Protein AF-A0AAP8N826-F1 (afdb_monomer)

Foldseek 3Di:
DCVLVCCVPVVDAEDEDADDDDPVVLQSCQVRPHFYWYADPPCVVVQVVQFPDFPDWAPCVVDDVPIDTDTDGDPRDIDGPHGNVSD

Solvent-accessible surface area (backbone atoms only — not comparable to full-atom values): 5196 Å² total; per-residue (Å²): 140,58,64,42,61,50,27,67,75,70,66,52,44,71,48,77,47,71,92,78,80,57,70,70,48,41,51,32,21,41,77,66,46,26,38,36,28,37,46,68,83,92,42,61,73,62,54,58,71,20,51,78,44,76,78,47,73,45,62,62,90,65,34,88,89,68,28,50,69,40,71,42,69,49,90,73,72,63,44,80,72,32,30,39,85,71,81

Sequence (87 aa):
PYQGDIMKKFGIRAVIGKGGMGAKTLKALGEHGGVYLIAIGGAAQYYAQCIKEVKGVDLLEFGIPEAMWHLQVEDFKAVVTMDSHGN

Structure (mmCIF, N/CA/C/O backbone):
data_AF-A0AAP8N826-F1
#
_entry.id   AF-A0AAP8N826-F1
#
loop_
_atom_site.group_PDB
_atom_site.id
_atom_site.type_symbol
_atom_site.label_atom_id
_atom_site.label_alt_id
_atom_site.label_comp_id
_atom_site.label_asym_id
_atom_site.label_entity_id
_atom_site.label_seq_id
_atom_site.pdbx_PDB_ins_code
_atom_site.Cartn_x
_atom_site.Cartn_y
_atom_site.Cartn_z
_atom_site.occupancy
_atom_site.B_iso_or_equiv
_atom_site.auth_seq_id
_atom_site.auth_comp_id
_atom_site.auth_asym_id
_atom_site.auth_atom_id
_atom_site.pdbx_PDB_model_num
ATOM 1 N N . PRO A 1 1 ? 11.806 4.175 -6.434 1.00 67.00 1 PRO A N 1
ATOM 2 C CA . PRO A 1 1 ? 13.276 3.953 -6.364 1.00 67.00 1 PRO A CA 1
ATOM 3 C C . PRO A 1 1 ? 13.711 2.872 -5.361 1.00 67.00 1 PRO A C 1
ATOM 5 O O . PRO A 1 1 ? 14.621 2.134 -5.698 1.00 67.00 1 PRO A O 1
ATOM 8 N N . TYR A 1 2 ? 13.063 2.751 -4.193 1.00 90.69 2 TYR A N 1
ATOM 9 C CA . TYR A 1 2 ? 13.472 1.847 -3.095 1.00 90.69 2 TYR A CA 1
ATOM 10 C C . TYR A 1 2 ? 12.556 0.626 -2.870 1.00 90.69 2 TYR A C 1
ATOM 12 O O . TYR A 1 2 ? 12.835 -0.221 -2.029 1.00 90.69 2 TYR A O 1
ATOM 20 N N . GLN A 1 3 ? 11.429 0.531 -3.583 1.00 92.06 3 GLN A N 1
ATOM 21 C CA . GLN A 1 3 ? 10.398 -0.471 -3.288 1.00 92.06 3 GLN A CA 1
ATOM 22 C C . GLN A 1 3 ? 10.901 -1.914 -3.414 1.00 92.06 3 GLN A C 1
ATOM 24 O O . GLN A 1 3 ? 10.580 -2.734 -2.562 1.00 92.06 3 GLN A O 1
ATOM 29 N N . GLY A 1 4 ? 11.721 -2.211 -4.427 1.00 93.81 4 GLY A N 1
ATOM 30 C CA . GLY A 1 4 ? 12.309 -3.544 -4.584 1.00 93.81 4 GLY A CA 1
ATOM 31 C C . GLY A 1 4 ? 13.188 -3.943 -3.397 1.00 93.81 4 GLY A C 1
ATOM 32 O O . GLY A 1 4 ? 13.061 -5.053 -2.887 1.00 93.81 4 GLY A O 1
ATOM 33 N N . ASP A 1 5 ? 13.995 -3.012 -2.881 1.00 95.25 5 ASP A N 1
ATOM 34 C CA . ASP A 1 5 ? 14.854 -3.262 -1.719 1.00 95.25 5 ASP A CA 1
ATOM 35 C C . ASP A 1 5 ? 14.031 -3.554 -0.458 1.00 95.25 5 ASP A C 1
ATOM 37 O O . ASP A 1 5 ? 14.353 -4.469 0.302 1.00 95.25 5 ASP A O 1
ATOM 41 N N . ILE A 1 6 ? 12.929 -2.822 -0.258 1.00 95.06 6 ILE A N 1
ATOM 42 C CA . ILE A 1 6 ? 11.991 -3.050 0.851 1.00 95.06 6 ILE A CA 1
ATOM 43 C C . ILE A 1 6 ? 11.308 -4.414 0.720 1.00 95.06 6 ILE A C 1
ATOM 45 O O . ILE A 1 6 ? 11.264 -5.172 1.690 1.00 95.06 6 ILE A O 1
ATOM 49 N N . MET A 1 7 ? 10.826 -4.766 -0.474 1.00 95.50 7 MET A N 1
ATOM 50 C CA . MET A 1 7 ? 10.209 -6.072 -0.727 1.00 95.50 7 MET A CA 1
ATOM 51 C C . MET A 1 7 ? 11.171 -7.223 -0.442 1.00 95.50 7 MET A C 1
ATOM 53 O O . MET A 1 7 ? 10.794 -8.194 0.214 1.00 95.50 7 MET A O 1
ATOM 57 N N . LYS A 1 8 ? 12.426 -7.098 -0.883 1.00 95.38 8 LYS A N 1
ATOM 58 C CA . LYS A 1 8 ? 13.474 -8.085 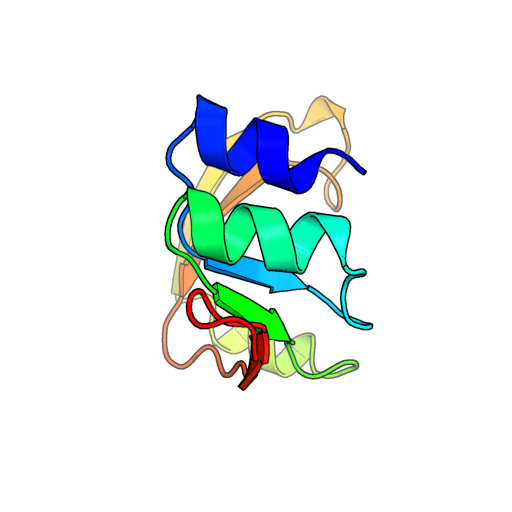-0.622 1.00 95.38 8 LYS A CA 1
ATOM 59 C C . LYS A 1 8 ? 13.784 -8.211 0.866 1.00 95.38 8 LYS A C 1
ATOM 61 O O . LYS A 1 8 ? 13.880 -9.322 1.377 1.00 95.38 8 LYS A O 1
ATOM 66 N N . LYS A 1 9 ? 13.966 -7.078 1.549 1.00 97.38 9 LYS A N 1
ATOM 67 C CA . LYS A 1 9 ? 14.430 -7.036 2.941 1.00 97.38 9 LYS A CA 1
ATOM 68 C C . LYS A 1 9 ? 13.370 -7.504 3.935 1.00 97.38 9 LYS A C 1
ATOM 70 O O . LYS A 1 9 ? 13.714 -8.181 4.896 1.00 97.38 9 LYS A O 1
ATOM 75 N N . PHE A 1 10 ? 12.109 -7.143 3.709 1.00 96.56 10 PHE A N 1
ATOM 76 C CA . PHE A 1 10 ? 11.019 -7.378 4.663 1.00 96.56 10 PHE A CA 1
ATOM 77 C C . PHE A 1 10 ? 9.993 -8.411 4.181 1.00 96.56 10 PHE A C 1
ATOM 79 O O . PHE A 1 10 ? 9.016 -8.672 4.873 1.00 96.56 10 PHE A O 1
ATOM 86 N N . GLY A 1 11 ? 10.189 -8.998 2.996 1.00 96.25 11 GLY A N 1
ATOM 87 C CA . GLY A 1 11 ? 9.284 -10.011 2.453 1.00 96.25 11 GLY A CA 1
ATOM 88 C C . GLY A 1 11 ? 7.912 -9.467 2.048 1.00 96.25 11 GLY A C 1
ATOM 89 O O . GLY A 1 11 ? 6.955 -10.233 1.983 1.00 96.25 11 GLY A O 1
ATOM 90 N N . ILE A 1 12 ? 7.792 -8.164 1.772 1.00 96.44 12 ILE A N 1
ATOM 91 C CA . ILE A 1 12 ? 6.527 -7.551 1.346 1.00 96.44 12 ILE A CA 1
ATOM 92 C C . ILE A 1 12 ? 6.104 -8.117 -0.015 1.00 96.44 12 ILE A C 1
ATOM 94 O O . ILE A 1 12 ? 6.904 -8.171 -0.953 1.00 96.44 12 ILE A O 1
ATOM 98 N N . ARG A 1 13 ? 4.835 -8.535 -0.115 1.00 97.00 13 ARG A N 1
ATOM 99 C CA . ARG A 1 13 ? 4.242 -9.164 -1.312 1.00 97.00 13 ARG A CA 1
ATOM 100 C C . ARG A 1 13 ? 3.146 -8.334 -1.976 1.00 97.00 13 ARG A C 1
ATOM 102 O O . ARG A 1 13 ? 2.801 -8.591 -3.121 1.00 97.00 13 ARG A O 1
ATOM 109 N N . ALA A 1 14 ? 2.619 -7.321 -1.301 1.00 96.75 14 ALA A N 1
ATOM 110 C CA . ALA A 1 14 ? 1.632 -6.411 -1.864 1.00 96.75 14 ALA A CA 1
ATOM 111 C C . ALA A 1 14 ? 1.994 -4.976 -1.495 1.00 96.75 14 ALA A C 1
ATOM 113 O O . ALA A 1 14 ? 2.353 -4.698 -0.351 1.00 96.75 14 ALA A O 1
ATOM 114 N N . VAL A 1 15 ? 1.898 -4.069 -2.464 1.00 96.06 15 VAL A N 1
ATOM 115 C CA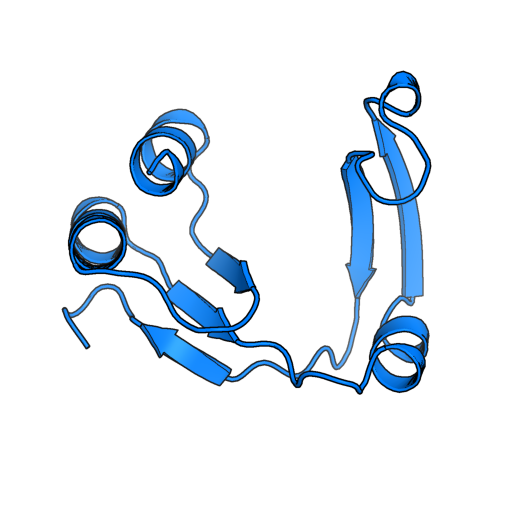 . VAL A 1 15 ? 2.079 -2.632 -2.242 1.00 96.06 15 VAL A CA 1
ATOM 116 C C . VAL A 1 15 ? 0.914 -1.896 -2.879 1.00 96.06 15 VAL A C 1
ATOM 118 O O . VAL A 1 15 ? 0.589 -2.148 -4.036 1.00 96.06 15 VAL A O 1
ATOM 121 N N . ILE A 1 16 ? 0.299 -0.985 -2.128 1.00 96.25 16 ILE A N 1
ATOM 122 C CA . ILE A 1 16 ? -0.823 -0.168 -2.591 1.00 96.25 16 ILE A CA 1
ATOM 123 C C . ILE A 1 16 ? -0.342 1.268 -2.797 1.00 96.25 16 ILE A C 1
ATOM 125 O O . ILE A 1 16 ? 0.384 1.808 -1.963 1.00 96.25 16 ILE A O 1
ATOM 129 N N . GLY A 1 17 ? -0.746 1.900 -3.895 1.00 93.75 17 GLY A N 1
ATOM 130 C CA . GLY A 1 17 ? -0.453 3.306 -4.149 1.00 93.75 17 GLY A CA 1
ATOM 131 C C . GLY A 1 17 ? -1.356 3.927 -5.209 1.00 93.75 17 GLY A C 1
ATOM 132 O O . GLY A 1 17 ? -2.467 3.463 -5.465 1.00 93.75 17 GLY A O 1
ATOM 133 N N . LYS A 1 18 ? -0.869 5.010 -5.818 1.00 90.25 18 LYS A N 1
ATOM 134 C CA . LYS A 1 18 ? -1.532 5.7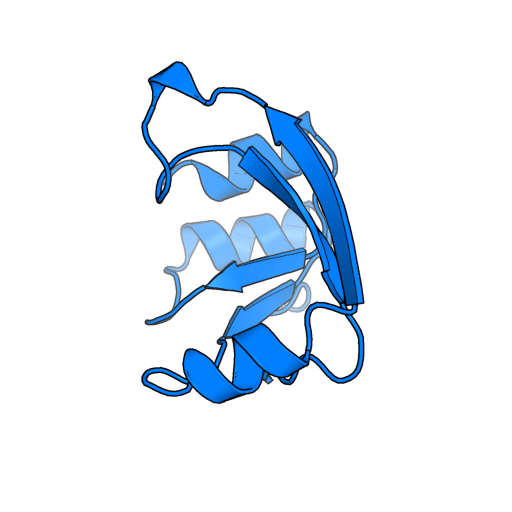39 -6.905 1.00 90.25 18 LYS A CA 1
ATOM 135 C C . LYS A 1 18 ? -0.526 6.077 -8.001 1.00 90.25 18 LYS A C 1
ATOM 137 O O . LYS A 1 18 ? 0.629 6.373 -7.703 1.00 90.25 18 LYS A O 1
ATOM 142 N N . GLY A 1 19 ? -0.993 6.159 -9.248 1.00 83.25 19 GLY A N 1
ATOM 143 C CA . GLY A 1 19 ? -0.207 6.703 -10.365 1.00 83.25 19 GLY A CA 1
ATOM 144 C C . GLY A 1 19 ? 0.808 5.748 -11.002 1.00 83.25 19 GLY A C 1
ATOM 145 O O . GLY A 1 19 ? 1.682 6.220 -11.720 1.00 83.25 19 GLY A O 1
ATOM 146 N N . GLY A 1 20 ? 0.673 4.437 -10.772 1.00 83.12 20 GLY A N 1
ATOM 147 C CA . GLY A 1 20 ? 1.534 3.409 -11.363 1.00 83.12 20 GLY A CA 1
ATOM 148 C C . GLY A 1 20 ? 2.983 3.450 -10.867 1.00 83.12 20 GLY A C 1
ATOM 149 O O . GLY A 1 20 ? 3.402 4.357 -10.149 1.00 83.12 20 GLY A O 1
ATOM 150 N N . MET A 1 21 ? 3.764 2.443 -11.255 1.00 92.44 21 MET A N 1
ATOM 151 C CA . MET A 1 21 ? 5.200 2.376 -10.980 1.00 92.44 21 MET A CA 1
ATOM 152 C C . MET A 1 21 ? 5.967 1.987 -12.247 1.00 92.44 21 MET A C 1
ATOM 154 O O . MET A 1 21 ? 5.412 1.439 -13.193 1.00 92.44 21 MET A O 1
ATOM 158 N N . GLY A 1 22 ? 7.264 2.296 -12.279 1.00 92.31 22 GLY A N 1
ATOM 159 C CA . GLY A 1 22 ? 8.117 2.011 -13.436 1.00 92.31 22 GLY A CA 1
ATOM 160 C C . GLY A 1 22 ? 8.676 0.583 -13.470 1.00 92.31 22 GLY A C 1
ATOM 161 O O . GLY A 1 22 ? 8.545 -0.191 -12.520 1.00 92.31 22 GLY A O 1
ATOM 162 N N . ALA A 1 23 ? 9.424 0.282 -14.535 1.00 94.25 23 ALA A N 1
ATOM 163 C CA . ALA A 1 23 ? 10.012 -1.035 -14.816 1.00 94.25 23 ALA A CA 1
ATOM 164 C C . ALA A 1 23 ? 10.862 -1.629 -13.6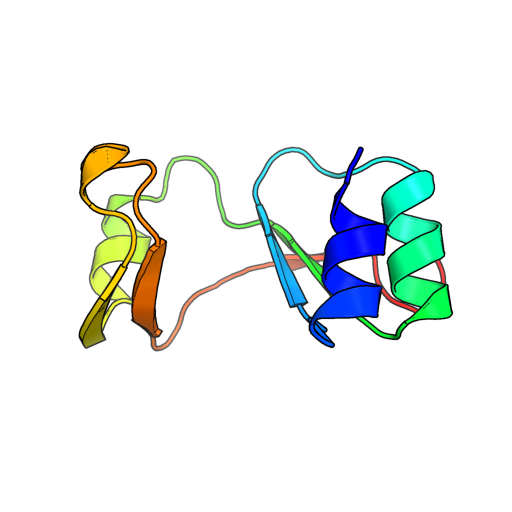75 1.00 94.25 23 ALA A C 1
ATOM 166 O O . 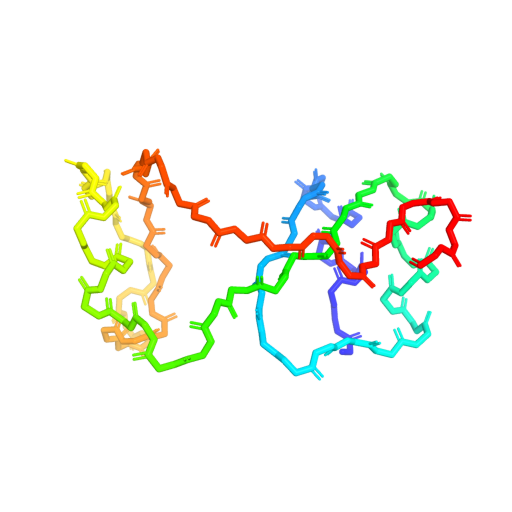ALA A 1 23 ? 10.913 -2.845 -13.509 1.00 94.25 23 ALA A O 1
ATOM 167 N N . LYS A 1 24 ? 11.509 -0.790 -12.850 1.00 93.81 24 LYS A N 1
ATOM 168 C CA . LYS A 1 24 ? 12.264 -1.261 -11.674 1.00 93.81 24 LYS A CA 1
ATOM 169 C C . LYS A 1 24 ? 11.363 -1.961 -10.654 1.00 93.81 24 LYS A C 1
ATOM 171 O O . LYS A 1 24 ? 11.773 -2.959 -10.075 1.00 93.81 24 LYS A O 1
ATOM 176 N N . THR A 1 25 ? 10.153 -1.444 -10.442 1.00 94.25 25 THR A N 1
ATOM 177 C CA . THR A 1 25 ? 9.176 -2.077 -9.553 1.00 94.25 25 THR A CA 1
ATOM 178 C C . THR A 1 25 ? 8.634 -3.350 -10.186 1.00 94.25 25 THR A C 1
ATOM 180 O O . THR A 1 25 ? 8.614 -4.363 -9.504 1.00 94.25 25 THR A O 1
ATOM 183 N N . LEU A 1 26 ? 8.294 -3.336 -11.483 1.00 95.69 26 LEU A N 1
ATOM 184 C CA . LEU A 1 26 ? 7.812 -4.533 -12.192 1.00 95.69 26 LEU A CA 1
ATOM 185 C C . LEU A 1 26 ? 8.791 -5.702 -12.067 1.00 95.69 26 LEU A C 1
ATOM 187 O O . LEU A 1 26 ? 8.424 -6.805 -11.676 1.00 95.69 26 LEU A O 1
ATOM 191 N N . LYS A 1 27 ? 10.072 -5.426 -12.324 1.00 96.12 27 LYS A N 1
ATOM 192 C CA . LYS A 1 27 ? 11.138 -6.414 -12.185 1.00 96.12 27 LYS A CA 1
ATOM 193 C C . LYS A 1 27 ? 11.213 -6.971 -10.759 1.00 96.12 27 LYS A C 1
ATOM 195 O O . LYS A 1 27 ? 11.283 -8.181 -10.591 1.00 96.12 27 LYS A O 1
ATOM 200 N N . ALA A 1 28 ? 11.151 -6.109 -9.744 1.00 96.06 28 ALA A N 1
ATOM 201 C CA . ALA A 1 28 ? 11.191 -6.542 -8.349 1.00 96.06 28 ALA A CA 1
ATOM 202 C C . ALA A 1 28 ? 9.960 -7.374 -7.936 1.00 96.06 28 ALA A C 1
ATOM 204 O O . ALA A 1 28 ? 10.100 -8.314 -7.156 1.00 96.06 28 ALA A O 1
ATOM 205 N N . LEU A 1 29 ? 8.768 -7.060 -8.464 1.00 96.69 29 LEU A N 1
ATOM 206 C CA . LEU A 1 29 ? 7.559 -7.871 -8.258 1.00 96.69 29 LEU A CA 1
ATOM 207 C C . LEU A 1 29 ? 7.748 -9.289 -8.810 1.00 96.69 29 LEU A C 1
ATOM 209 O O . LEU A 1 29 ? 7.391 -10.252 -8.135 1.00 96.69 29 LEU A O 1
ATOM 213 N N . GLY A 1 30 ? 8.357 -9.423 -9.992 1.00 97.00 30 GLY A N 1
ATOM 214 C CA . GLY A 1 30 ? 8.710 -10.725 -10.563 1.00 97.00 30 GLY A CA 1
ATOM 215 C C . GLY A 1 30 ? 9.779 -11.469 -9.756 1.00 97.00 30 GLY A C 1
ATOM 216 O O . GLY A 1 30 ? 9.604 -12.637 -9.426 1.00 97.00 30 GLY A O 1
ATOM 217 N N . GLU A 1 31 ? 10.862 -10.790 -9.370 1.00 96.69 31 GLU A N 1
ATOM 218 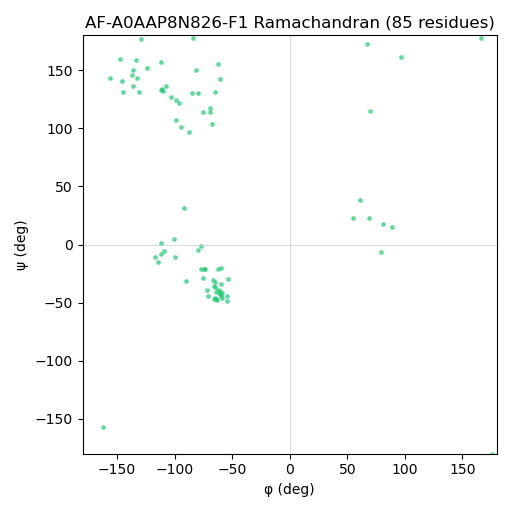C CA . GLU A 1 31 ? 11.984 -11.400 -8.632 1.00 96.69 31 GLU A CA 1
ATOM 219 C C . GLU A 1 31 ? 11.621 -11.856 -7.213 1.00 96.69 31 GLU A C 1
ATOM 221 O O . GLU A 1 31 ? 12.237 -12.781 -6.678 1.00 96.69 31 GLU A O 1
ATOM 226 N N . HIS A 1 32 ? 10.672 -11.184 -6.563 1.00 95.81 32 HIS A N 1
ATOM 227 C CA . HIS A 1 32 ? 10.333 -11.446 -5.162 1.00 95.81 32 HIS A CA 1
ATOM 228 C C . HIS A 1 32 ? 8.945 -12.058 -4.975 1.00 95.81 32 HIS A C 1
ATOM 230 O O . HIS A 1 32 ? 8.631 -12.486 -3.866 1.00 95.81 32 HIS A O 1
ATOM 236 N N . GLY A 1 33 ? 8.145 -12.135 -6.040 1.00 96.19 33 GLY A N 1
ATOM 237 C CA . GLY A 1 33 ? 6.730 -12.472 -5.979 1.00 96.19 33 GLY A CA 1
ATOM 238 C C . GLY A 1 33 ? 5.944 -11.338 -5.325 1.00 96.19 33 GLY A C 1
ATOM 239 O O . GLY A 1 33 ? 6.122 -11.038 -4.149 1.00 96.19 33 GLY A O 1
ATOM 240 N N . GLY A 1 34 ? 5.057 -10.682 -6.058 1.00 96.81 34 GLY A N 1
ATOM 241 C CA . GLY A 1 34 ? 4.170 -9.695 -5.472 1.00 96.81 34 GLY A CA 1
ATOM 242 C C . GLY A 1 34 ? 3.296 -8.974 -6.479 1.00 96.81 34 GLY A C 1
ATOM 243 O O . GLY A 1 34 ? 3.369 -9.218 -7.680 1.00 96.81 34 GLY A O 1
ATOM 244 N N . VAL A 1 35 ? 2.478 -8.065 -5.961 1.00 97.50 35 VAL A N 1
ATOM 245 C CA . VAL A 1 35 ? 1.540 -7.259 -6.743 1.00 97.50 35 VAL A CA 1
ATOM 246 C C . VAL A 1 35 ? 1.627 -5.788 -6.354 1.00 97.50 35 VAL A C 1
ATOM 248 O O . VAL A 1 35 ? 1.804 -5.443 -5.179 1.00 97.50 35 VAL A O 1
ATOM 251 N N . TYR A 1 36 ? 1.477 -4.913 -7.346 1.00 97.00 36 TYR A N 1
ATOM 252 C CA . TYR A 1 36 ? 1.190 -3.505 -7.114 1.00 97.00 36 TYR A CA 1
ATOM 253 C C . TYR A 1 36 ? -0.287 -3.236 -7.387 1.00 97.00 36 TYR A C 1
ATOM 255 O O . TYR A 1 36 ? -0.829 -3.558 -8.448 1.00 97.00 36 TYR A O 1
ATOM 263 N N . LEU A 1 37 ? -0.923 -2.640 -6.392 1.00 97.31 37 LEU A N 1
ATOM 264 C CA . LEU A 1 37 ? -2.341 -2.356 -6.350 1.00 97.31 37 LEU A CA 1
ATOM 265 C C . LEU A 1 37 ? -2.543 -0.844 -6.436 1.00 97.31 37 LEU A C 1
ATOM 267 O O . LEU A 1 37 ? -1.900 -0.079 -5.714 1.00 97.31 37 LEU A O 1
ATOM 271 N N . ILE A 1 38 ? -3.475 -0.408 -7.274 1.00 96.38 38 ILE A N 1
ATOM 272 C CA . ILE A 1 38 ? -3.921 0.983 -7.288 1.00 96.38 38 ILE A CA 1
ATOM 273 C C . ILE A 1 38 ? -5.218 1.109 -6.497 1.00 96.38 38 ILE A C 1
ATOM 275 O O . ILE A 1 38 ? -6.209 0.435 -6.788 1.00 96.38 38 ILE A O 1
ATOM 279 N N . ALA A 1 39 ? -5.197 2.000 -5.506 1.00 95.44 39 ALA A N 1
ATOM 280 C CA . ALA A 1 39 ? -6.398 2.492 -4.843 1.00 95.44 39 ALA A CA 1
ATOM 281 C C . ALA A 1 39 ? -7.051 3.608 -5.682 1.00 95.44 39 ALA A C 1
ATOM 283 O O . ALA A 1 39 ? -6.380 4.359 -6.394 1.00 95.44 39 ALA A O 1
ATOM 284 N N . ILE A 1 40 ? -8.372 3.734 -5.591 1.00 92.94 40 ILE A N 1
ATOM 285 C CA . ILE A 1 40 ? -9.176 4.719 -6.315 1.00 92.94 40 ILE A CA 1
ATOM 286 C C . ILE A 1 40 ? -8.876 6.117 -5.759 1.00 92.94 40 ILE A C 1
ATOM 288 O O . ILE A 1 40 ? -9.186 6.440 -4.612 1.00 92.94 40 ILE A O 1
ATOM 292 N N . GLY A 1 41 ? -8.268 6.972 -6.582 1.00 91.12 41 GLY A N 1
ATOM 293 C CA . GLY A 1 41 ? -7.989 8.359 -6.211 1.00 91.12 41 GLY A CA 1
ATOM 294 C C . GLY A 1 41 ? -9.271 9.138 -5.892 1.00 91.12 41 GLY A C 1
ATOM 295 O O . GLY A 1 41 ? -10.297 8.948 -6.537 1.00 91.12 41 GLY A O 1
ATOM 296 N N . GLY A 1 42 ? -9.217 10.018 -4.889 1.00 92.69 42 GLY A N 1
ATOM 297 C CA . GLY A 1 42 ? -10.363 10.837 -4.468 1.00 92.69 42 GLY A CA 1
ATOM 298 C C . GLY A 1 42 ? -11.393 10.117 -3.588 1.00 92.69 42 GLY A C 1
ATOM 299 O O . GLY A 1 42 ? -12.269 10.769 -3.031 1.00 92.69 42 GLY A O 1
ATOM 300 N N . ALA A 1 43 ? -11.266 8.804 -3.376 1.00 94.31 43 ALA A N 1
ATOM 301 C CA . ALA A 1 43 ? -12.197 8.008 -2.572 1.00 94.31 43 ALA A CA 1
ATOM 302 C C . ALA A 1 43 ? -11.797 7.902 -1.082 1.00 94.31 43 ALA A C 1
ATOM 304 O O . ALA A 1 43 ? -12.065 6.894 -0.432 1.00 94.31 43 ALA A O 1
ATOM 305 N N . ALA A 1 44 ? -11.143 8.922 -0.514 1.00 94.19 44 ALA A N 1
ATOM 306 C CA . ALA A 1 44 ? -10.604 8.857 0.852 1.00 94.19 44 ALA A CA 1
ATOM 307 C C . ALA A 1 44 ? -11.684 8.568 1.912 1.00 94.19 44 ALA A C 1
ATOM 309 O O . ALA A 1 44 ? -11.475 7.739 2.793 1.00 94.19 44 ALA A O 1
ATOM 310 N N . GLN A 1 45 ? -12.861 9.195 1.793 1.00 96.44 45 GLN A N 1
ATOM 311 C CA . GLN A 1 45 ? -13.974 8.966 2.719 1.00 96.44 45 GLN A CA 1
ATOM 312 C C . GLN A 1 45 ? -14.514 7.532 2.644 1.00 96.44 45 GLN A C 1
ATOM 314 O O . GLN A 1 45 ? -14.849 6.953 3.672 1.00 96.44 45 GLN A O 1
ATOM 319 N N . TYR A 1 46 ? -14.553 6.943 1.447 1.00 96.62 46 TYR A N 1
ATOM 320 C CA . TYR A 1 46 ? -14.914 5.538 1.273 1.00 96.62 46 TYR A CA 1
ATOM 321 C C . TYR A 1 46 ? -13.886 4.623 1.952 1.00 96.62 46 TYR A C 1
ATOM 323 O O . TYR A 1 46 ? -14.252 3.759 2.742 1.00 96.62 46 TYR A O 1
ATOM 331 N N . TYR A 1 47 ? -12.591 4.860 1.735 1.00 96.94 47 TYR A N 1
ATOM 332 C CA . TYR A 1 47 ? -11.547 4.052 2.367 1.00 96.94 47 TYR A CA 1
ATOM 333 C C . TYR A 1 47 ? -11.498 4.189 3.886 1.00 96.94 47 TYR A C 1
ATOM 335 O O . TYR A 1 47 ? -11.213 3.207 4.567 1.00 96.94 47 TYR A O 1
ATOM 343 N N . ALA A 1 48 ? -11.837 5.358 4.431 1.00 96.81 48 ALA A N 1
ATOM 344 C CA . ALA A 1 48 ? -11.976 5.528 5.873 1.00 96.81 48 ALA A CA 1
ATOM 345 C C . ALA A 1 48 ? -13.049 4.590 6.462 1.00 96.81 48 ALA A C 1
ATOM 347 O O . ALA A 1 48 ? -12.861 4.067 7.555 1.00 96.81 48 ALA A O 1
ATOM 348 N N . GLN A 1 49 ? -14.132 4.304 5.725 1.00 97.88 49 GLN A N 1
ATOM 349 C CA . GLN A 1 49 ? -15.177 3.354 6.143 1.00 97.88 49 GLN A CA 1
ATOM 350 C C . GLN A 1 49 ? -14.739 1.879 6.048 1.00 97.88 49 GLN A C 1
ATOM 352 O O . GLN A 1 49 ? -15.314 1.010 6.715 1.00 97.88 49 GLN A O 1
ATOM 357 N N . CYS A 1 50 ? -13.723 1.585 5.233 1.00 98.00 50 CYS A N 1
ATOM 358 C CA . CYS A 1 50 ? -13.121 0.255 5.137 1.00 98.00 50 CYS A CA 1
ATOM 359 C C . CYS A 1 50 ? -12.236 -0.076 6.348 1.00 98.00 50 CYS A C 1
ATOM 361 O O . CYS A 1 50 ? -11.986 -1.253 6.602 1.00 98.00 50 CYS A O 1
ATOM 363 N N . ILE A 1 51 ? -11.757 0.924 7.099 1.00 98.12 51 ILE A N 1
ATOM 364 C CA . ILE A 1 51 ? -10.933 0.713 8.295 1.00 98.12 51 ILE A CA 1
ATOM 365 C C . ILE A 1 51 ? -11.836 0.251 9.439 1.00 98.12 51 ILE A C 1
ATOM 367 O O . ILE A 1 51 ? -12.693 0.994 9.913 1.00 98.12 51 ILE A O 1
ATOM 371 N N . LYS A 1 52 ? -11.642 -0.990 9.886 1.00 98.38 52 LYS A N 1
ATOM 372 C CA . LYS A 1 52 ? -12.396 -1.583 10.998 1.00 98.38 52 LYS A CA 1
ATOM 373 C C . LYS A 1 52 ? -11.722 -1.349 12.337 1.00 98.38 52 LYS A C 1
ATOM 375 O O . LYS A 1 52 ? -12.405 -1.225 13.347 1.00 98.38 52 LYS A O 1
ATOM 380 N N . GLU A 1 53 ? -10.396 -1.271 12.343 1.00 98.44 53 GLU A N 1
ATOM 381 C CA . GLU A 1 53 ? -9.632 -1.053 13.564 1.00 98.44 53 GLU A CA 1
ATOM 382 C C . GLU A 1 53 ? -8.264 -0.442 13.264 1.00 98.44 53 GLU A C 1
ATOM 384 O O . GLU A 1 53 ? -7.606 -0.801 12.283 1.00 98.44 53 GLU A O 1
ATOM 389 N N . VAL A 1 54 ? -7.820 0.450 14.149 1.00 98.12 54 VAL A N 1
ATOM 390 C CA . VAL A 1 54 ? -6.436 0.921 14.205 1.00 98.12 54 VAL A CA 1
ATOM 391 C C . VAL A 1 54 ? -5.732 0.135 15.305 1.00 98.12 54 VAL A C 1
ATOM 393 O O . VAL A 1 54 ? -5.988 0.348 16.486 1.00 98.12 54 VAL A O 1
ATOM 396 N N . LYS A 1 55 ? -4.860 -0.794 14.915 1.00 98.31 55 LYS A N 1
ATOM 397 C CA . LYS A 1 55 ? -4.132 -1.685 15.832 1.00 98.31 55 LYS A CA 1
ATOM 398 C C . LYS A 1 55 ? -2.967 -0.993 16.536 1.00 98.31 55 LYS A C 1
ATOM 400 O O . LYS A 1 55 ? -2.503 -1.475 17.563 1.00 98.31 55 LYS A O 1
ATOM 405 N N . GLY A 1 56 ? -2.478 0.106 15.972 1.00 98.44 56 GLY A N 1
ATOM 406 C CA . GLY A 1 56 ? -1.345 0.849 16.499 1.00 98.44 56 GLY A CA 1
ATOM 407 C C . GLY A 1 56 ? -0.797 1.849 15.491 1.00 98.44 56 GLY A C 1
ATOM 408 O O . GLY A 1 56 ? -1.269 1.939 14.353 1.00 98.44 56 GLY A O 1
ATOM 409 N N . VAL A 1 57 ? 0.204 2.594 15.941 1.00 98.25 57 VAL A N 1
ATOM 410 C CA . VAL A 1 57 ? 0.962 3.541 15.132 1.00 98.25 57 VAL A CA 1
ATOM 411 C C . VAL A 1 57 ? 2.410 3.541 15.600 1.00 98.25 57 VAL A C 1
ATOM 413 O O . VAL A 1 57 ? 2.671 3.649 16.798 1.00 98.25 57 VAL A O 1
ATOM 416 N N . ASP A 1 58 ? 3.330 3.435 14.650 1.00 98.44 58 ASP A N 1
ATOM 417 C CA . ASP A 1 58 ? 4.762 3.627 14.855 1.00 98.44 58 ASP A CA 1
ATOM 418 C C . ASP A 1 58 ? 5.220 4.904 14.133 1.00 98.44 58 ASP A C 1
ATOM 420 O O . ASP A 1 58 ? 4.599 5.347 13.163 1.00 98.44 58 ASP A O 1
ATOM 424 N N . LEU A 1 59 ? 6.337 5.485 14.582 1.00 97.81 59 LEU A N 1
ATOM 425 C CA . LEU A 1 59 ? 6.992 6.639 13.942 1.00 97.81 59 LEU A CA 1
ATOM 426 C C . LEU A 1 59 ? 6.116 7.908 13.883 1.00 97.81 59 LEU A C 1
ATOM 428 O O . LEU A 1 59 ? 6.114 8.644 12.892 1.00 97.81 59 LEU A O 1
ATOM 432 N N . LEU A 1 60 ? 5.344 8.166 14.945 1.00 97.50 60 LEU A N 1
ATOM 433 C CA . LEU A 1 60 ? 4.427 9.309 15.027 1.00 97.50 60 LEU A CA 1
ATOM 434 C C . LEU A 1 60 ? 5.149 10.668 14.948 1.00 97.50 60 LEU A C 1
ATOM 436 O O . LEU A 1 60 ? 4.541 11.672 14.576 1.00 97.50 60 LEU A O 1
ATOM 440 N N . GLU A 1 61 ? 6.447 10.709 15.249 1.00 97.81 61 GLU A N 1
ATOM 441 C CA . GLU A 1 61 ? 7.300 11.888 15.091 1.00 97.81 61 GLU A CA 1
ATOM 442 C C . GLU A 1 61 ? 7.377 12.408 13.648 1.00 97.81 61 GLU A C 1
ATOM 444 O O . GLU A 1 61 ? 7.694 13.580 13.446 1.00 97.81 61 GLU A O 1
ATOM 449 N N . PHE A 1 62 ? 7.054 11.579 12.647 1.00 97.62 62 PHE A N 1
ATOM 450 C CA . PHE A 1 62 ? 6.976 12.008 11.248 1.00 97.62 62 PHE A CA 1
ATOM 451 C C . PHE A 1 62 ? 5.675 12.740 10.901 1.00 97.62 62 PHE A C 1
ATOM 453 O O . PHE A 1 62 ? 5.571 13.293 9.811 1.00 97.62 62 PHE A O 1
ATOM 460 N N . GLY A 1 63 ? 4.726 12.824 11.837 1.00 97.94 63 GLY A N 1
ATOM 461 C CA . GLY A 1 63 ? 3.437 13.479 11.644 1.00 97.94 63 GLY A CA 1
ATOM 462 C C . GLY A 1 63 ? 2.324 12.498 11.280 1.00 97.94 63 GLY A C 1
ATOM 463 O O . GLY A 1 63 ? 2.560 11.367 10.866 1.00 97.94 63 GLY A O 1
ATOM 464 N N . ILE A 1 64 ? 1.077 12.940 11.462 1.00 97.19 64 ILE A N 1
ATOM 465 C CA . ILE A 1 64 ? -0.122 12.102 11.280 1.00 97.19 64 ILE A CA 1
ATOM 466 C C . ILE A 1 64 ? -0.185 11.436 9.884 1.00 97.19 64 ILE A C 1
ATOM 468 O O . ILE A 1 64 ? -0.505 10.246 9.838 1.00 97.19 64 ILE A O 1
ATOM 472 N N . PRO A 1 65 ? 0.100 12.132 8.760 1.00 96.38 65 PRO A N 1
ATOM 473 C CA . PRO A 1 65 ? 0.009 11.529 7.425 1.00 96.38 65 PRO A CA 1
ATOM 474 C C . PRO A 1 65 ? 1.161 10.572 7.074 1.00 96.38 65 PRO A C 1
ATOM 476 O O . PRO A 1 65 ? 0.958 9.651 6.284 1.00 96.38 65 PRO A O 1
ATOM 479 N N . GLU A 1 66 ? 2.352 10.780 7.640 1.00 97.69 66 GLU A N 1
ATOM 480 C CA . GLU A 1 66 ? 3.573 10.028 7.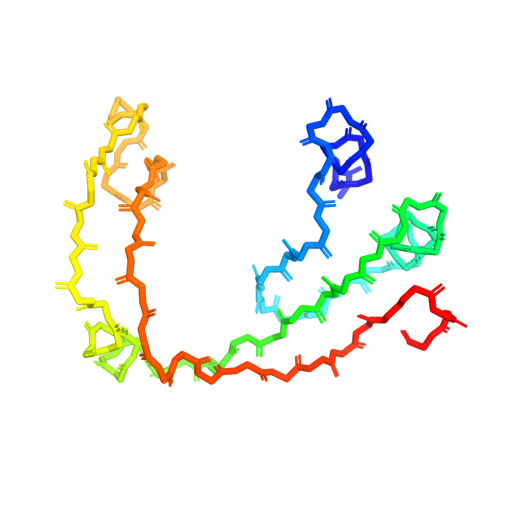319 1.00 97.69 66 GLU A CA 1
ATOM 481 C C . GLU A 1 66 ? 3.907 8.914 8.327 1.00 97.69 66 GLU A C 1
ATOM 483 O O . GLU A 1 66 ? 4.781 8.086 8.053 1.00 97.69 66 GLU A O 1
ATOM 488 N N . ALA A 1 67 ? 3.221 8.864 9.473 1.00 98.00 67 ALA A N 1
ATOM 489 C CA . ALA A 1 67 ? 3.376 7.802 10.464 1.00 98.00 67 ALA A CA 1
ATOM 490 C C . ALA A 1 67 ? 2.984 6.417 9.912 1.00 98.00 67 ALA A C 1
ATOM 492 O O . ALA A 1 67 ? 2.169 6.275 8.992 1.00 98.00 67 ALA A O 1
ATOM 493 N N . MET A 1 68 ? 3.541 5.362 10.508 1.00 97.69 68 MET A N 1
ATOM 494 C CA . MET A 1 68 ? 3.260 3.983 10.116 1.00 97.69 68 MET A CA 1
ATOM 495 C C . MET A 1 68 ? 2.035 3.454 10.860 1.00 97.69 68 MET A C 1
ATOM 497 O O . MET A 1 68 ? 2.118 2.992 11.994 1.00 97.69 68 MET A O 1
ATOM 501 N N . TRP A 1 69 ? 0.879 3.519 10.203 1.00 98.06 69 TRP A N 1
ATOM 502 C CA . TRP A 1 69 ? -0.385 3.051 10.764 1.00 98.06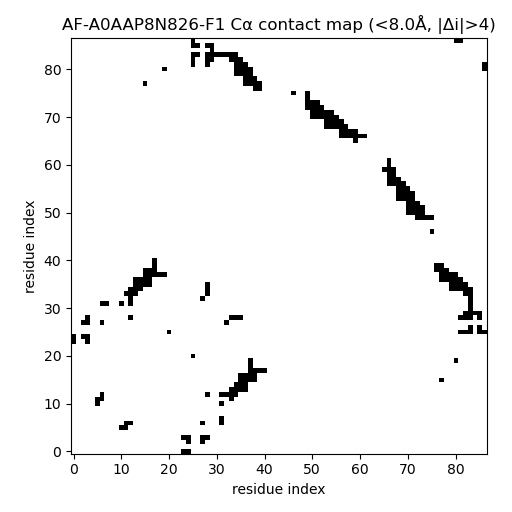 69 TRP A CA 1
ATOM 503 C C . TRP A 1 69 ? -0.597 1.552 10.558 1.00 98.06 69 TRP A C 1
ATOM 505 O O . TRP A 1 69 ? -0.515 1.040 9.439 1.00 98.06 69 TRP A O 1
ATOM 515 N N . HIS A 1 70 ? -0.950 0.850 11.634 1.00 97.94 70 HIS A N 1
ATOM 516 C CA . HIS A 1 70 ? -1.327 -0.560 11.585 1.00 97.94 70 HIS A CA 1
ATOM 517 C C . HIS A 1 70 ? -2.845 -0.660 11.481 1.00 97.94 70 HIS A C 1
ATOM 519 O O . HIS A 1 70 ? -3.562 -0.486 12.466 1.00 97.94 70 HIS A O 1
ATOM 525 N N . LEU A 1 71 ? -3.345 -0.904 10.272 1.00 98.12 71 LEU A N 1
ATOM 526 C CA . LEU A 1 71 ? -4.774 -0.863 9.974 1.00 98.12 71 LEU A CA 1
ATOM 527 C C . LEU A 1 71 ? -5.316 -2.265 9.707 1.00 98.12 71 LEU A C 1
ATOM 529 O O . LEU A 1 71 ? -4.766 -3.009 8.895 1.00 98.12 71 LEU A O 1
ATOM 533 N N . GLN A 1 72 ? -6.435 -2.595 10.343 1.00 98.31 72 GLN A N 1
ATOM 534 C CA . GLN A 1 72 ? -7.273 -3.715 9.936 1.00 98.31 72 GLN A CA 1
ATOM 535 C C . GLN A 1 72 ? -8.393 -3.179 9.046 1.00 98.31 72 GLN A C 1
ATOM 537 O O . GLN A 1 72 ? -9.167 -2.312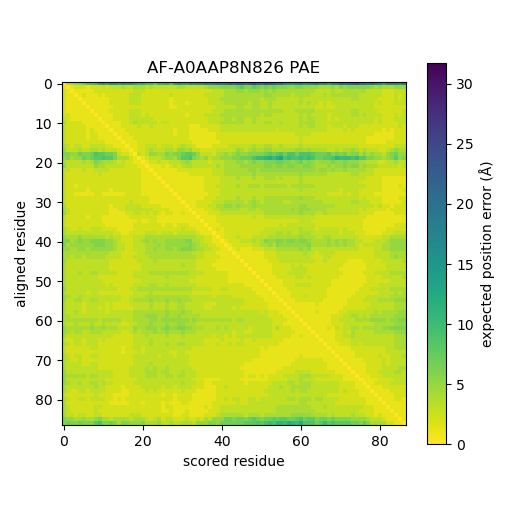 9.460 1.00 98.31 72 GLN A O 1
ATOM 542 N N . VAL A 1 73 ? -8.471 -3.692 7.819 1.00 97.94 73 VAL A N 1
ATOM 543 C CA . VAL A 1 73 ? -9.420 -3.233 6.800 1.00 97.94 73 VAL A CA 1
ATOM 544 C C . VAL A 1 73 ? -10.288 -4.375 6.287 1.00 97.94 73 VAL A C 1
ATOM 546 O O . VAL A 1 73 ? -9.861 -5.527 6.254 1.00 97.94 73 VAL A O 1
ATOM 549 N N . GLU A 1 74 ? -11.492 -4.038 5.843 1.00 98.25 74 GLU A N 1
ATOM 550 C CA . GLU A 1 74 ? -12.434 -4.943 5.184 1.00 98.25 74 GLU A CA 1
ATOM 551 C C . GLU A 1 74 ? -13.059 -4.219 3.987 1.00 98.25 74 GLU A C 1
ATOM 553 O O . GLU A 1 74 ? -13.232 -2.998 4.012 1.00 98.25 74 GLU A O 1
ATOM 558 N N . ASP A 1 75 ? -13.348 -4.958 2.915 1.00 96.88 75 ASP A N 1
ATOM 559 C CA . ASP A 1 75 ? -13.883 -4.421 1.657 1.00 96.88 75 ASP A CA 1
ATOM 560 C C . ASP A 1 75 ? -13.050 -3.301 1.011 1.00 96.88 75 ASP A C 1
ATOM 562 O O . ASP A 1 75 ? -13.545 -2.546 0.173 1.00 96.88 75 ASP A O 1
ATOM 566 N N . PHE A 1 76 ? -11.756 -3.221 1.332 1.00 97.12 76 PHE A N 1
ATOM 567 C CA . PHE A 1 76 ? -10.838 -2.267 0.717 1.00 97.12 76 PHE A CA 1
ATOM 568 C C . PHE A 1 76 ? -10.625 -2.611 -0.765 1.00 97.12 76 PHE A C 1
ATOM 570 O O . PHE A 1 76 ? -9.914 -3.557 -1.111 1.00 97.12 76 PHE A O 1
ATOM 577 N N . LYS A 1 77 ? -11.253 -1.849 -1.665 1.00 95.50 77 LYS A N 1
ATOM 578 C CA . LYS A 1 77 ? -11.141 -2.080 -3.112 1.00 95.50 77 LYS A CA 1
ATOM 579 C C . LYS A 1 77 ? -9.838 -1.516 -3.665 1.00 95.50 77 LYS A C 1
ATOM 581 O O . LYS A 1 77 ? -9.533 -0.341 -3.475 1.00 95.50 77 LYS A O 1
ATOM 586 N N . ALA A 1 78 ? -9.118 -2.336 -4.418 1.00 96.12 78 ALA A N 1
ATOM 587 C CA . ALA A 1 78 ? -7.969 -1.928 -5.212 1.00 96.12 78 ALA A CA 1
ATOM 588 C C . ALA A 1 78 ? -7.888 -2.781 -6.484 1.00 96.12 78 ALA A C 1
ATOM 590 O O . ALA A 1 78 ? -8.462 -3.870 -6.545 1.00 96.12 78 ALA A O 1
ATOM 591 N N . VAL A 1 79 ? -7.184 -2.281 -7.495 1.00 95.62 79 VAL A N 1
ATOM 592 C CA . VAL A 1 79 ? -7.008 -2.960 -8.785 1.00 95.62 79 VAL A CA 1
ATOM 593 C C . VAL A 1 79 ? -5.556 -3.389 -8.927 1.00 95.62 79 VAL A C 1
ATOM 595 O O . VAL A 1 79 ? -4.659 -2.585 -8.683 1.00 95.62 79 VAL A O 1
ATOM 598 N N . VAL A 1 80 ? -5.317 -4.638 -9.332 1.00 96.50 80 VAL A N 1
ATOM 599 C CA . VAL A 1 80 ? -3.973 -5.097 -9.711 1.00 96.50 80 VAL A CA 1
ATOM 600 C C . VAL A 1 80 ? -3.592 -4.408 -11.009 1.00 96.50 80 VAL A C 1
ATOM 602 O O . VAL A 1 80 ? -4.259 -4.592 -12.024 1.00 96.50 80 VAL A O 1
ATOM 605 N N . THR A 1 81 ? -2.537 -3.602 -10.970 1.00 95.56 81 THR A N 1
ATOM 606 C CA . THR A 1 81 ? -2.028 -2.928 -12.172 1.00 95.56 81 THR A CA 1
ATOM 607 C C . THR A 1 81 ? -0.619 -3.349 -12.534 1.00 95.56 81 THR A C 1
ATOM 609 O O . THR A 1 81 ? -0.151 -2.951 -13.591 1.00 95.56 81 THR A O 1
ATOM 612 N N . MET A 1 82 ? 0.069 -4.070 -11.646 1.00 96.44 82 MET A N 1
ATOM 613 C CA . MET A 1 82 ? 1.312 -4.766 -11.963 1.00 96.44 82 MET A CA 1
ATOM 614 C C . MET A 1 82 ? 1.386 -6.064 -11.156 1.00 96.44 82 MET A C 1
ATOM 616 O O . MET A 1 82 ? 1.022 -6.063 -9.971 1.00 96.44 82 MET A O 1
ATOM 620 N N . ASP A 1 83 ? 1.885 -7.141 -11.753 1.00 96.81 83 ASP A N 1
ATOM 621 C CA . ASP A 1 83 ? 1.998 -8.454 -11.115 1.00 96.81 83 ASP A CA 1
ATOM 622 C C . ASP A 1 83 ? 3.401 -9.078 -11.221 1.00 96.81 83 ASP A C 1
ATOM 624 O O . ASP A 1 83 ? 4.337 -8.534 -11.812 1.00 96.81 83 ASP A O 1
ATOM 628 N N . SER A 1 84 ? 3.566 -10.243 -10.593 1.00 97.38 84 SER A N 1
ATOM 629 C CA . SER A 1 84 ? 4.818 -11.003 -10.597 1.00 97.38 84 SER A CA 1
ATOM 630 C C . SER A 1 84 ? 5.090 -11.771 -11.890 1.00 97.38 84 SER A C 1
ATOM 632 O O . SER A 1 84 ? 6.115 -12.440 -11.993 1.00 97.38 84 SER A O 1
ATOM 634 N N . HIS A 1 85 ? 4.189 -11.713 -12.866 1.00 96.88 85 HIS A N 1
ATOM 635 C CA . HIS A 1 85 ? 4.317 -12.385 -14.158 1.00 96.88 85 HIS A CA 1
ATOM 636 C C . HIS A 1 85 ? 4.779 -11.430 -15.262 1.00 96.88 85 HIS A C 1
ATOM 638 O O . HIS A 1 85 ? 4.902 -11.840 -16.414 1.00 96.88 85 HIS A O 1
ATOM 644 N N . GLY A 1 86 ? 5.090 -10.181 -14.906 1.00 91.50 86 GLY A N 1
ATOM 645 C CA . GLY A 1 86 ? 5.582 -9.175 -15.839 1.00 91.50 86 GLY A CA 1
ATOM 646 C C . GLY A 1 86 ? 4.477 -8.368 -16.518 1.00 91.50 86 GLY A C 1
ATOM 647 O O . GLY A 1 86 ? 4.783 -7.691 -17.500 1.00 91.50 86 GLY A O 1
ATOM 648 N N . ASN A 1 87 ? 3.242 -8.425 -16.003 1.00 88.94 87 ASN A N 1
ATOM 649 C CA . ASN A 1 87 ? 2.132 -7.570 -16.434 1.00 88.94 87 ASN A CA 1
ATOM 650 C C . ASN A 1 87 ? 2.055 -6.291 -15.602 1.00 88.94 87 ASN A C 1
ATOM 652 O O . ASN A 1 87 ? 2.418 -6.343 -14.404 1.00 88.94 87 ASN A O 1
#

Secondary structure (DSSP, 8-state):
--HHHHHHHH---EEEESS---HHHHHHHHHH--EEEEE-TT-HHHHHHHEEEEEEEE-GGG-TTTSEEEEEESS--EEEEE-TT--

Nearest PDB structures (foldseek):
  7xky-assembly1_B  TM=9.696E-01  e=2.288E-07  Methanocaldococcus jannaschii
  5dni-assembly2_B  TM=9.674E-01  e=3.928E-07  Methanocaldococcus jannaschii DSM 2661
  6uq8-assembly1_A  TM=8.906E-01  e=4.104E-03  Leishmania major strain Friedlin
  6unz-assembly1_B  TM=8.916E-01  e=3.351E-03  Leishmania major strain Friedlin
  6uq9-assembly1_A  TM=7.800E-01  e=6.584E-03  Leishmania major strain Friedlin

Mean predicted aligned error: 2.85 Å

pLDDT: mean 95.47, std 4.17, range [67.0, 98.44]

Radius of gyration: 14.05 Å; Cα contacts (8 Å, |Δi|>4): 136; chains: 1; bounding box: 30×26×33 Å